Protein AF-A0A3A5VY53-F1 (afdb_monomer_lite)

Secondary structure (DSSP, 8-state):
-----------HHHHHHHHHHHHHHTTS----S-GGG-----STTPPPTT------------------

pLDDT: mean 71.44, std 11.85, range [42.25, 92.0]

Radius of gyration: 24.04 Å; chains: 1; bounding box: 62×37×60 Å

Sequence (68 aa):
MSQTYHEEVSPVVYRTQAGLQVFINLNVLRLVKDSASVNWNTKPGQIPPNQHLEEVSFEVDIDERKGD

Structure (mmCIF, N/CA/C/O backbone):
data_AF-A0A3A5VY53-F1
#
_entry.id   AF-A0A3A5VY53-F1
#
loop_
_atom_site.group_PDB
_atom_site.id
_atom_site.type_symbol
_atom_site.label_atom_id
_atom_site.label_alt_id
_atom_site.label_comp_id
_atom_site.label_asym_id
_atom_site.label_entity_id
_atom_site.label_seq_id
_atom_site.pdbx_PDB_ins_code
_atom_site.Cartn_x
_atom_site.Cartn_y
_atom_site.Cartn_z
_atom_site.occupancy
_atom_site.B_iso_or_equiv
_atom_site.auth_seq_id
_atom_site.auth_comp_id
_atom_site.auth_asym_id
_atom_site.auth_atom_id
_atom_site.pdbx_PDB_model_num
ATOM 1 N N . MET A 1 1 ? -11.769 23.364 39.242 1.00 43.59 1 MET A N 1
ATOM 2 C CA . MET A 1 1 ? -12.365 22.289 38.422 1.00 43.59 1 MET A CA 1
ATOM 3 C C . MET A 1 1 ? -11.690 22.319 37.060 1.00 43.59 1 MET A C 1
ATOM 5 O O . MET A 1 1 ? -12.007 23.181 36.254 1.00 43.59 1 MET A O 1
ATOM 9 N N . SER A 1 2 ? -10.679 21.469 36.864 1.00 42.25 2 SER A N 1
ATOM 10 C CA . SER A 1 2 ? -9.945 21.356 35.598 1.00 42.25 2 SER A CA 1
ATOM 11 C C . SER A 1 2 ? -10.804 20.562 34.622 1.00 42.25 2 SER A C 1
ATOM 13 O O . SER A 1 2 ? -10.913 19.346 34.758 1.00 42.25 2 SER A O 1
ATOM 15 N N . GLN A 1 3 ? -11.459 21.243 33.682 1.00 54.91 3 GLN A N 1
ATOM 16 C CA . GLN A 1 3 ? -12.045 20.575 32.524 1.00 54.91 3 GLN A CA 1
ATOM 17 C C . GLN A 1 3 ? -10.898 20.151 31.607 1.00 54.91 3 GLN A C 1
ATOM 19 O O . GLN A 1 3 ? -10.483 20.885 30.714 1.00 54.91 3 GLN A O 1
ATOM 24 N N . THR A 1 4 ? -10.335 18.980 31.887 1.00 56.75 4 THR A N 1
ATOM 25 C CA . THR A 1 4 ? -9.423 18.301 30.973 1.00 56.75 4 THR A CA 1
ATOM 26 C C . THR A 1 4 ? -10.245 17.897 29.755 1.00 56.75 4 THR A C 1
ATOM 28 O O . THR A 1 4 ? -10.981 16.915 29.818 1.00 56.75 4 THR A O 1
ATOM 31 N N . TYR A 1 5 ? -10.166 18.682 28.678 1.00 51.16 5 TYR A N 1
ATOM 32 C CA . TYR A 1 5 ? -10.732 18.342 27.374 1.00 51.16 5 TYR A CA 1
ATOM 33 C C . TYR A 1 5 ? -10.370 16.891 27.040 1.00 51.16 5 TYR A C 1
ATOM 35 O O . TYR A 1 5 ? -9.202 16.559 26.853 1.00 51.16 5 TYR A O 1
ATOM 43 N N . HIS A 1 6 ? -11.366 16.011 27.032 1.00 55.94 6 HIS A N 1
ATOM 44 C CA . HIS A 1 6 ? -11.237 14.702 26.417 1.00 55.94 6 HIS A CA 1
ATOM 45 C C . HIS A 1 6 ? -11.592 14.931 24.956 1.00 55.94 6 HIS A C 1
ATOM 47 O O . HIS A 1 6 ? -12.769 14.969 24.610 1.00 55.94 6 HIS A O 1
ATOM 53 N N . GLU A 1 7 ? -10.592 15.184 24.108 1.00 60.53 7 GLU A N 1
ATOM 54 C CA . GLU A 1 7 ? -10.821 15.040 22.673 1.00 60.53 7 GLU A CA 1
ATOM 55 C C . GLU A 1 7 ? -11.335 13.616 22.456 1.00 60.53 7 GLU A C 1
ATOM 57 O O . GLU A 1 7 ? -10.649 12.646 22.784 1.00 60.53 7 GLU A O 1
ATOM 62 N N . GLU A 1 8 ? -12.568 13.481 21.966 1.00 65.31 8 GLU A N 1
ATOM 63 C CA . GLU A 1 8 ? -13.099 12.191 21.544 1.00 65.31 8 GLU A CA 1
ATOM 64 C C . GLU A 1 8 ? -12.300 11.739 20.332 1.00 65.31 8 GLU A C 1
ATOM 66 O O . GLU A 1 8 ? -12.568 12.073 19.176 1.00 65.31 8 GLU A O 1
ATOM 71 N N . VAL A 1 9 ? -11.230 11.014 20.616 1.00 63.91 9 VAL A N 1
ATOM 72 C CA . VAL A 1 9 ? -10.337 10.563 19.578 1.00 63.91 9 VAL A CA 1
ATOM 73 C C . VAL A 1 9 ? -11.077 9.494 18.775 1.00 63.91 9 VAL A C 1
ATOM 75 O O . VAL A 1 9 ? -11.382 8.429 19.309 1.00 63.91 9 VAL A O 1
ATOM 78 N N . SER A 1 10 ? -11.365 9.770 17.496 1.00 69.00 10 SER A N 1
ATOM 79 C CA . SER A 1 10 ? -12.149 8.874 16.626 1.00 69.00 10 SER A CA 1
ATOM 80 C C . SER A 1 10 ? -11.706 7.409 16.773 1.00 69.00 10 SER A C 1
ATOM 82 O O . SER A 1 10 ? -10.498 7.154 16.774 1.00 69.00 10 SER A O 1
ATOM 84 N N . PRO A 1 11 ? -12.620 6.431 16.899 1.00 79.00 11 PRO A N 1
ATOM 85 C CA . PRO A 1 11 ? -12.251 5.027 17.073 1.00 79.00 11 PRO A CA 1
ATOM 86 C C . PRO A 1 11 ? -11.170 4.559 16.090 1.00 79.00 11 PRO A C 1
ATOM 88 O O . PRO A 1 11 ? -11.153 4.977 14.930 1.00 79.00 11 PRO A O 1
ATOM 91 N N . VAL A 1 12 ? -10.257 3.699 16.560 1.00 82.75 12 VAL A N 1
ATOM 92 C CA . VAL A 1 12 ? -9.063 3.255 15.807 1.00 82.75 12 VAL A CA 1
ATOM 93 C C . VAL A 1 12 ? -9.431 2.781 14.403 1.00 82.75 12 VAL A C 1
ATOM 95 O O . VAL A 1 12 ? -8.787 3.177 13.441 1.00 82.75 12 VAL A O 1
ATOM 98 N N . VAL A 1 13 ? -10.533 2.038 14.279 1.00 82.88 13 VAL A N 1
ATOM 99 C CA . VAL A 1 13 ? -11.069 1.547 13.002 1.00 82.88 13 VAL A CA 1
ATOM 100 C C . VAL A 1 13 ? -11.262 2.674 11.982 1.00 82.88 13 VAL A C 1
ATOM 102 O O . VAL A 1 13 ? -10.802 2.557 10.848 1.00 82.88 13 VAL A O 1
ATOM 105 N N . TYR A 1 14 ? -11.876 3.791 12.382 1.00 81.44 14 TYR A N 1
ATOM 106 C CA . TYR A 1 14 ? -12.143 4.912 11.477 1.00 81.44 14 TYR A CA 1
ATOM 107 C C . TYR A 1 14 ? -10.861 5.616 11.045 1.00 81.44 14 TYR A C 1
ATOM 109 O O . TYR A 1 14 ? -10.715 5.984 9.880 1.00 81.44 14 TYR A O 1
ATOM 117 N N . ARG A 1 15 ? -9.895 5.757 11.958 1.00 85.00 15 ARG A N 1
ATOM 118 C CA . ARG A 1 15 ? -8.596 6.357 11.630 1.00 85.00 15 ARG A CA 1
ATOM 119 C C . ARG A 1 15 ? -7.751 5.466 10.735 1.00 85.00 15 ARG A C 1
ATOM 121 O O . ARG A 1 15 ? -7.133 5.966 9.801 1.00 85.00 15 ARG A O 1
ATOM 128 N N . THR A 1 16 ? -7.770 4.157 10.966 1.00 87.81 16 THR A N 1
ATOM 129 C CA . THR A 1 16 ? -7.099 3.189 10.097 1.00 87.81 16 THR A CA 1
ATOM 130 C C . THR A 1 16 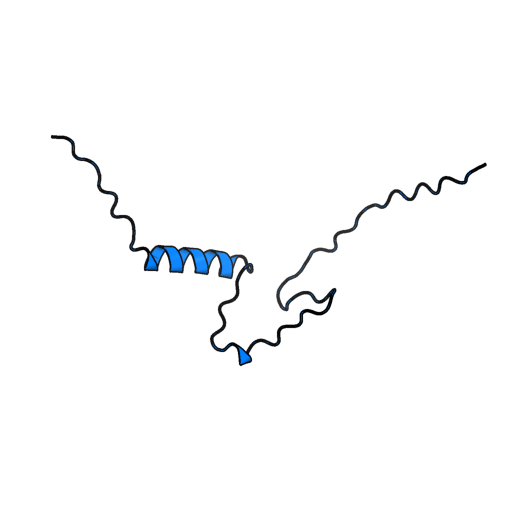? -7.714 3.189 8.702 1.00 87.81 16 THR A C 1
ATOM 132 O O . THR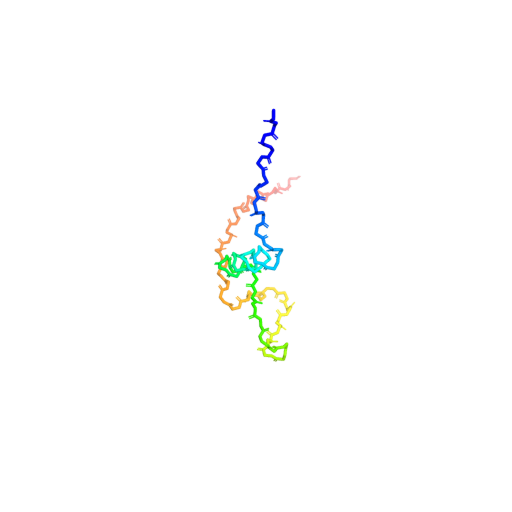 A 1 16 ? -6.977 3.251 7.722 1.00 87.81 16 THR A O 1
ATOM 135 N N . GLN A 1 17 ? -9.045 3.193 8.590 1.00 88.38 17 GLN A N 1
ATOM 136 C CA . GLN A 1 17 ? -9.723 3.264 7.295 1.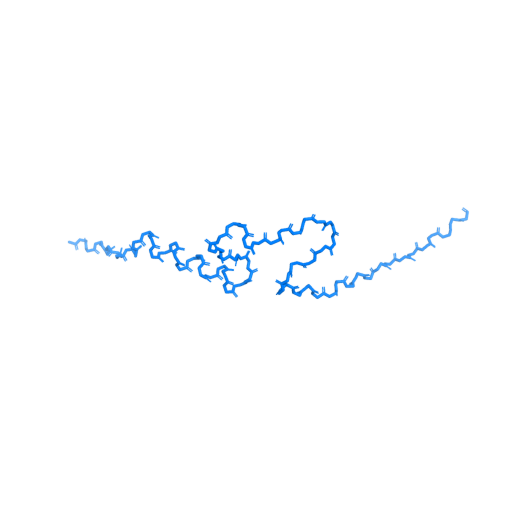00 88.38 17 GLN A CA 1
ATOM 137 C C . GLN A 1 17 ? -9.378 4.556 6.543 1.00 88.38 17 GLN A C 1
ATOM 139 O O . GLN A 1 17 ? -9.041 4.500 5.361 1.00 88.38 17 GLN A O 1
ATOM 144 N N . ALA A 1 18 ? -9.400 5.703 7.228 1.00 89.06 18 ALA A N 1
ATOM 145 C CA . ALA A 1 18 ? -9.005 6.979 6.639 1.00 89.06 18 ALA A CA 1
ATOM 146 C C . ALA A 1 18 ? -7.538 6.964 6.177 1.00 89.06 18 ALA A C 1
ATOM 148 O O . ALA A 1 18 ? -7.245 7.365 5.053 1.00 89.06 18 ALA A O 1
ATOM 149 N N . GLY A 1 19 ? -6.626 6.437 7.000 1.00 89.81 19 GLY A N 1
ATOM 150 C CA . GLY A 1 19 ? -5.210 6.311 6.652 1.00 89.81 19 GLY A CA 1
ATOM 151 C C . GLY A 1 19 ? -4.978 5.426 5.426 1.00 89.81 19 GLY A C 1
ATOM 152 O O . GLY A 1 19 ? -4.281 5.830 4.498 1.00 89.81 19 GLY A O 1
ATOM 153 N N . LEU A 1 20 ? -5.614 4.253 5.370 1.00 90.44 20 LEU A N 1
ATOM 154 C CA . LEU A 1 20 ? -5.536 3.365 4.205 1.00 90.44 20 LEU A CA 1
ATOM 155 C C . LEU A 1 20 ? -6.072 4.041 2.937 1.00 90.44 20 LEU A C 1
ATOM 157 O O . LEU A 1 20 ? -5.462 3.914 1.876 1.00 90.44 20 LEU A O 1
ATOM 161 N N . GLN A 1 21 ? -7.165 4.800 3.046 1.00 90.44 21 GLN A N 1
ATOM 162 C CA . GLN A 1 21 ? -7.732 5.519 1.908 1.00 90.44 21 GLN A CA 1
ATOM 163 C C . GLN A 1 21 ? -6.779 6.592 1.363 1.00 90.44 21 GLN A C 1
ATOM 165 O O . GLN A 1 21 ? -6.687 6.754 0.147 1.00 90.44 21 GLN A O 1
ATOM 170 N N . VAL A 1 22 ? -6.034 7.286 2.231 1.00 92.00 22 VAL A N 1
ATOM 171 C CA . VAL A 1 22 ? -5.006 8.254 1.808 1.00 92.00 22 VAL A CA 1
ATOM 172 C C . VAL A 1 22 ? -3.942 7.570 0.951 1.00 92.00 22 VAL A C 1
ATOM 174 O O . VAL A 1 22 ? -3.644 8.043 -0.142 1.00 92.00 22 VAL A O 1
ATOM 177 N N . PHE A 1 23 ? -3.414 6.427 1.387 1.00 89.00 23 PHE A N 1
ATOM 178 C CA . PHE A 1 23 ? -2.398 5.700 0.619 1.00 89.00 23 PHE A CA 1
ATOM 179 C C . PHE A 1 23 ? -2.921 5.144 -0.707 1.00 89.00 23 PHE A C 1
ATOM 181 O O . PHE A 1 23 ? -2.170 5.101 -1.682 1.00 89.00 23 PHE A O 1
ATOM 188 N N . ILE A 1 24 ? -4.194 4.746 -0.759 1.00 88.50 24 ILE A N 1
ATOM 189 C CA . ILE A 1 24 ? -4.845 4.341 -2.009 1.00 88.50 24 ILE A CA 1
ATOM 190 C C . ILE A 1 24 ? -4.933 5.527 -2.972 1.00 88.50 24 ILE A C 1
ATOM 192 O O . ILE A 1 24 ? -4.564 5.397 -4.135 1.00 88.50 24 ILE A O 1
ATOM 196 N N . ASN A 1 25 ? -5.353 6.695 -2.485 1.00 84.69 25 ASN A N 1
ATOM 197 C CA . ASN A 1 25 ? -5.469 7.902 -3.307 1.00 84.69 25 ASN A CA 1
ATOM 198 C C . ASN A 1 25 ? -4.107 8.407 -3.810 1.00 84.69 25 ASN A C 1
ATOM 200 O O . ASN A 1 25 ? -4.028 8.983 -4.890 1.00 84.69 25 ASN A O 1
ATOM 204 N N . LEU A 1 26 ? -3.038 8.176 -3.042 1.00 86.12 26 LEU A N 1
ATOM 205 C CA . LEU A 1 26 ? -1.659 8.479 -3.439 1.00 86.12 26 LEU A CA 1
ATOM 206 C C . LEU A 1 26 ? -1.043 7.411 -4.361 1.00 86.12 26 LEU A C 1
ATOM 208 O O . LEU A 1 26 ? 0.133 7.516 -4.696 1.00 86.12 26 LEU A O 1
ATOM 212 N N . ASN A 1 27 ? -1.798 6.379 -4.757 1.00 78.81 27 ASN A N 1
ATOM 213 C CA . ASN A 1 27 ? -1.316 5.232 -5.535 1.00 78.81 27 ASN A CA 1
ATOM 214 C C . ASN A 1 27 ? -0.140 4.473 -4.882 1.00 78.81 27 ASN A C 1
ATOM 216 O O . ASN A 1 27 ? 0.605 3.773 -5.562 1.00 78.81 27 ASN A O 1
ATOM 220 N N . VAL A 1 28 ? 0.014 4.580 -3.558 1.00 81.44 28 VAL A N 1
ATOM 221 C CA . VAL A 1 28 ? 1.042 3.867 -2.777 1.00 81.44 28 VAL A CA 1
ATOM 222 C C . VAL A 1 28 ? 0.550 2.476 -2.370 1.00 81.44 28 VAL A C 1
ATOM 224 O O . VAL A 1 28 ? 1.340 1.540 -2.257 1.00 81.44 28 VAL A O 1
ATOM 227 N N . LEU A 1 29 ? -0.761 2.321 -2.160 1.00 84.06 29 LEU A N 1
ATOM 228 C CA . LEU A 1 29 ? -1.398 1.047 -1.826 1.00 84.06 29 LEU A CA 1
ATOM 229 C C . LEU A 1 29 ? -2.559 0.749 -2.773 1.00 84.06 29 LEU A C 1
ATOM 231 O O . LEU A 1 29 ? -3.261 1.644 -3.233 1.00 84.06 29 LEU A O 1
ATOM 235 N N . ARG A 1 30 ? -2.817 -0.537 -3.011 1.00 82.31 30 ARG A N 1
ATOM 236 C CA . ARG A 1 30 ? -3.998 -1.001 -3.742 1.00 82.31 30 ARG A CA 1
ATOM 237 C C . ARG A 1 30 ? -4.766 -1.985 -2.878 1.00 82.31 30 ARG A C 1
ATOM 239 O O . ARG A 1 30 ? -4.219 -3.005 -2.468 1.00 82.31 30 ARG A O 1
ATOM 246 N N . LEU A 1 31 ? -6.046 -1.705 -2.64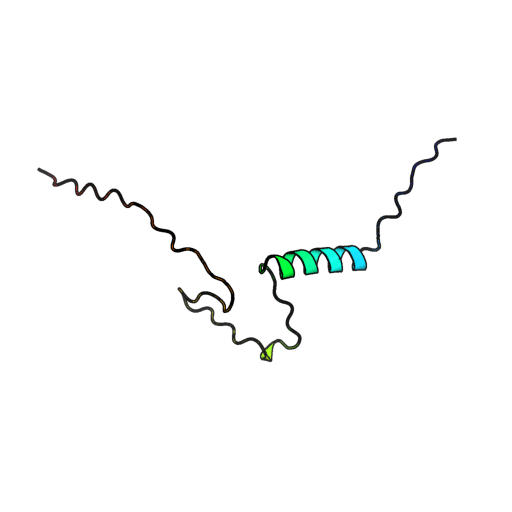4 1.00 83.56 31 LEU A N 1
ATOM 247 C CA . LEU A 1 31 ? -6.943 -2.681 -2.039 1.00 83.56 31 LEU A CA 1
ATOM 248 C C . LEU A 1 31 ? -7.382 -3.691 -3.099 1.00 83.56 31 LEU A C 1
ATOM 250 O O . LEU A 1 31 ? -7.861 -3.325 -4.174 1.00 83.56 31 LEU A O 1
ATOM 254 N N . VAL A 1 32 ? -7.227 -4.969 -2.783 1.00 82.88 32 VAL A N 1
ATOM 255 C CA . VAL A 1 32 ? -7.526 -6.078 -3.685 1.00 82.88 32 VAL A CA 1
ATOM 256 C C . VAL A 1 32 ? -8.539 -6.980 -2.991 1.00 82.88 32 VAL A C 1
ATOM 258 O O . VAL A 1 32 ? -8.337 -7.356 -1.841 1.00 82.88 32 VAL A O 1
ATOM 261 N N . LYS A 1 33 ? -9.641 -7.306 -3.676 1.00 80.88 33 LYS A N 1
ATOM 262 C CA . LYS A 1 33 ? -10.714 -8.144 -3.112 1.00 80.88 33 LYS A CA 1
ATOM 263 C C . LYS A 1 33 ? -10.356 -9.631 -3.054 1.00 80.88 33 LYS A C 1
ATOM 265 O O . LYS A 1 33 ? -10.843 -10.327 -2.175 1.00 80.88 33 LYS A O 1
ATOM 270 N N . ASP A 1 34 ? -9.529 -10.097 -3.985 1.00 82.44 34 ASP A N 1
ATOM 271 C CA . ASP A 1 34 ? -9.087 -11.487 -4.097 1.00 82.44 34 ASP A CA 1
ATOM 272 C C . ASP A 1 34 ? -7.592 -11.518 -4.440 1.00 82.44 34 ASP A C 1
ATOM 274 O O . ASP A 1 34 ? -7.169 -10.892 -5.414 1.00 82.44 34 ASP A O 1
ATOM 278 N N . SER A 1 35 ? -6.786 -12.243 -3.666 1.00 71.88 35 SER A N 1
ATOM 279 C CA . SER A 1 35 ? -5.345 -12.368 -3.903 1.00 71.88 35 SER A CA 1
ATOM 280 C C . SER A 1 35 ? -5.018 -12.988 -5.267 1.00 71.88 35 SER A C 1
ATOM 282 O O . SER A 1 35 ? -3.995 -12.632 -5.851 1.00 71.88 35 SER A O 1
ATOM 284 N N . ALA A 1 36 ? -5.898 -13.835 -5.814 1.00 74.88 36 ALA A N 1
ATOM 285 C CA . ALA A 1 36 ? -5.735 -14.442 -7.137 1.00 74.88 36 ALA A CA 1
ATOM 286 C C . ALA A 1 36 ? -6.009 -13.466 -8.296 1.00 74.88 36 ALA A C 1
ATOM 288 O O . ALA A 1 36 ? -5.598 -13.712 -9.429 1.00 74.88 36 ALA A O 1
ATOM 289 N N . SER A 1 37 ? -6.675 -12.338 -8.028 1.00 72.38 37 SER A N 1
ATOM 290 C CA . SER A 1 37 ? -7.011 -11.337 -9.052 1.00 72.38 37 SER A CA 1
ATOM 291 C C . SER A 1 37 ? -5.837 -10.439 -9.459 1.00 72.38 37 SER A C 1
ATOM 293 O O . SER A 1 37 ? -5.961 -9.646 -10.395 1.00 72.38 37 SER A O 1
ATOM 295 N N . VAL A 1 38 ? -4.694 -10.548 -8.772 1.00 71.31 38 VAL A N 1
ATOM 296 C CA . VAL A 1 38 ? -3.509 -9.727 -9.042 1.00 71.31 38 VAL A CA 1
ATOM 297 C C . VAL A 1 38 ? -2.423 -10.580 -9.664 1.00 71.31 38 VAL A C 1
ATOM 299 O O . VAL A 1 38 ? -1.827 -11.439 -9.019 1.00 71.31 38 VAL A O 1
ATOM 302 N N . ASN A 1 39 ? -2.120 -10.282 -10.923 1.00 71.56 39 ASN A N 1
ATOM 303 C CA . ASN A 1 39 ? -0.937 -10.805 -11.580 1.00 71.56 39 ASN A CA 1
ATOM 304 C C . ASN A 1 39 ? 0.281 -9.981 -11.132 1.00 71.56 39 ASN A C 1
ATOM 306 O O . ASN A 1 39 ? 0.605 -8.950 -11.726 1.00 71.56 39 ASN A O 1
ATOM 310 N N . TRP A 1 40 ? 0.897 -10.389 -10.022 1.00 69.12 40 TRP A N 1
ATOM 311 C CA . TRP A 1 40 ? 2.125 -9.780 -9.518 1.00 69.12 40 TRP A CA 1
ATOM 312 C C . TRP A 1 40 ? 3.277 -10.094 -10.474 1.00 69.12 40 TRP A C 1
ATOM 314 O O . TRP A 1 40 ? 3.734 -11.232 -10.552 1.00 69.12 40 TRP A O 1
ATOM 324 N N . ASN A 1 41 ? 3.771 -9.085 -11.189 1.00 67.75 41 ASN A N 1
ATOM 325 C CA . ASN A 1 41 ? 4.996 -9.216 -11.966 1.00 67.75 41 ASN A CA 1
ATOM 326 C C . ASN A 1 41 ? 6.153 -8.577 -11.196 1.00 67.75 41 ASN A C 1
ATOM 328 O O . ASN A 1 41 ? 6.222 -7.359 -11.075 1.00 67.75 41 ASN A O 1
ATOM 332 N N . THR A 1 42 ? 7.048 -9.406 -10.663 1.00 65.94 42 THR A N 1
ATOM 333 C CA . THR A 1 42 ? 8.225 -8.976 -9.891 1.00 65.94 42 THR A CA 1
ATOM 334 C C . THR A 1 42 ? 9.509 -8.964 -10.722 1.00 65.94 42 THR A C 1
ATOM 336 O O . THR A 1 42 ? 10.604 -8.851 -10.170 1.00 65.94 42 THR A O 1
ATOM 339 N N . LYS A 1 43 ? 9.411 -9.107 -12.052 1.00 74.06 43 LYS A N 1
ATOM 340 C CA . LYS A 1 43 ? 10.586 -9.055 -12.926 1.00 74.06 43 LYS A CA 1
ATOM 341 C C . LYS A 1 43 ? 11.233 -7.661 -12.871 1.00 74.06 43 LYS A C 1
ATOM 343 O O . LYS A 1 43 ? 10.510 -6.662 -12.861 1.00 74.06 43 LYS A O 1
ATOM 348 N N . PRO A 1 44 ? 12.574 -7.573 -12.892 1.00 69.31 44 PRO A N 1
ATOM 349 C CA . PRO A 1 44 ? 13.275 -6.294 -12.941 1.00 69.31 44 PRO A CA 1
ATOM 350 C C . PRO A 1 44 ? 12.798 -5.423 -14.113 1.00 69.31 44 PRO A C 1
ATOM 352 O O . PRO A 1 44 ? 12.600 -5.925 -15.219 1.00 69.31 44 PRO A O 1
ATOM 355 N N . GLY A 1 45 ? 12.613 -4.123 -13.868 1.00 71.00 45 GLY A N 1
ATOM 356 C CA . GLY A 1 45 ? 12.231 -3.142 -14.893 1.00 71.00 45 GLY A CA 1
ATOM 357 C C . GLY A 1 45 ? 10.743 -3.108 -15.265 1.00 71.00 45 GLY A C 1
ATOM 358 O O . GLY A 1 45 ? 10.359 -2.335 -16.137 1.00 71.00 45 GLY A O 1
ATOM 359 N N . GLN A 1 46 ? 9.886 -3.913 -14.629 1.00 69.81 46 GLN A N 1
ATOM 360 C CA . GLN A 1 46 ? 8.437 -3.825 -14.828 1.00 69.81 46 GLN A CA 1
ATOM 361 C C . GLN A 1 46 ? 7.832 -2.765 -13.905 1.00 69.81 46 GLN A C 1
ATOM 363 O O . GLN A 1 46 ? 7.851 -2.902 -12.683 1.00 69.81 46 GLN A O 1
ATOM 368 N N . ILE A 1 47 ? 7.269 -1.719 -14.507 1.00 69.69 47 ILE A N 1
ATOM 369 C CA . ILE A 1 47 ? 6.502 -0.696 -13.797 1.00 69.69 47 ILE A CA 1
ATOM 370 C C . ILE A 1 47 ? 5.064 -1.214 -13.615 1.00 69.69 47 ILE A C 1
ATOM 372 O O . ILE A 1 47 ? 4.462 -1.674 -14.592 1.00 69.69 47 ILE A O 1
ATOM 376 N N . PRO A 1 48 ? 4.493 -1.174 -12.397 1.00 68.88 48 PRO A N 1
ATOM 377 C CA . PRO A 1 48 ? 3.115 -1.586 -12.169 1.00 68.88 48 PRO A CA 1
ATOM 378 C C . PRO A 1 48 ? 2.117 -0.816 -13.047 1.00 68.88 48 PRO A C 1
ATOM 380 O O . PRO A 1 48 ? 2.286 0.385 -13.274 1.00 68.88 48 PRO A O 1
ATOM 383 N N . PRO A 1 49 ? 1.031 -1.465 -13.504 1.00 63.97 49 PRO A N 1
ATOM 384 C CA . PRO A 1 49 ? -0.009 -0.778 -14.257 1.00 63.97 49 PRO A CA 1
ATOM 385 C C . PRO A 1 49 ? -0.596 0.363 -13.414 1.00 63.97 49 PRO A C 1
ATOM 387 O O . PRO A 1 49 ? -1.003 0.143 -12.271 1.00 63.97 49 PRO A O 1
ATOM 390 N N . ASN A 1 50 ? -0.663 1.558 -14.011 1.00 61.84 50 ASN A N 1
ATOM 391 C CA . ASN A 1 50 ? -1.066 2.850 -13.423 1.00 61.84 50 ASN A CA 1
ATOM 392 C C . ASN A 1 50 ? 0.010 3.624 -12.648 1.00 61.84 50 ASN A C 1
ATOM 394 O O . ASN A 1 50 ? -0.280 4.716 -12.161 1.00 61.84 50 ASN A O 1
ATOM 398 N N . GLN A 1 51 ? 1.244 3.129 -12.574 1.00 63.34 51 GLN A N 1
ATOM 399 C CA . GLN A 1 51 ? 2.372 3.934 -12.123 1.00 63.34 51 GLN A CA 1
ATOM 400 C C . GLN A 1 51 ? 3.093 4.486 -13.356 1.00 63.34 51 GLN A C 1
ATOM 402 O O . GLN A 1 51 ? 3.518 3.729 -14.222 1.00 63.34 51 GLN A O 1
ATOM 407 N N . HIS A 1 52 ? 3.203 5.807 -13.451 1.00 66.31 52 HIS A N 1
ATOM 408 C CA . HIS A 1 52 ? 4.045 6.462 -14.446 1.00 66.31 52 HIS A CA 1
ATOM 409 C C . HIS A 1 52 ? 5.233 7.027 -13.682 1.00 66.31 52 HIS A C 1
ATOM 411 O O . HIS A 1 52 ? 5.064 7.911 -12.844 1.00 66.31 52 HIS A O 1
ATOM 417 N N . LEU A 1 53 ? 6.411 6.451 -13.895 1.00 66.62 53 LEU A N 1
ATOM 418 C CA . LEU A 1 53 ? 7.648 7.084 -13.465 1.00 66.62 53 LEU A CA 1
ATOM 419 C C . LEU A 1 53 ? 8.044 8.041 -14.582 1.00 66.62 53 LEU A C 1
ATOM 421 O O . LEU A 1 53 ? 8.110 7.631 -15.740 1.00 66.62 53 LEU A O 1
ATOM 425 N N . GLU A 1 54 ? 8.252 9.308 -14.241 1.00 68.94 54 GLU A N 1
ATOM 426 C CA . GLU A 1 54 ? 8.886 10.239 -15.166 1.00 68.94 54 GLU A CA 1
ATOM 427 C C . GLU A 1 54 ? 10.275 9.704 -15.524 1.00 68.94 54 GLU A C 1
ATOM 429 O O . GLU A 1 54 ? 10.946 9.068 -14.703 1.00 68.94 54 GLU A O 1
ATOM 434 N N . GLU A 1 55 ? 10.679 9.905 -16.774 1.00 67.06 55 GLU A N 1
ATOM 435 C CA . GLU A 1 55 ? 11.985 9.474 -17.247 1.00 67.06 55 GLU A CA 1
ATOM 436 C C . GLU A 1 55 ? 13.057 10.259 -16.484 1.00 67.06 55 GLU A C 1
ATOM 438 O O . GLU A 1 55 ? 13.233 11.461 -16.673 1.00 67.06 55 GLU A O 1
ATOM 443 N N . VAL A 1 56 ? 13.746 9.588 -15.559 1.00 61.03 56 VAL A N 1
ATOM 444 C CA . VAL A 1 56 ? 14.852 10.192 -14.817 1.00 61.03 56 VAL A CA 1
ATOM 445 C C . VAL A 1 56 ? 16.069 10.194 -15.736 1.00 61.03 56 VAL A C 1
ATOM 447 O O . VAL A 1 56 ? 16.819 9.219 -15.790 1.00 61.03 56 VAL A O 1
ATOM 450 N N . SER A 1 57 ? 16.261 11.283 -16.480 1.00 64.25 57 SER A N 1
ATOM 451 C CA . SER A 1 57 ? 17.514 11.536 -17.187 1.00 64.25 57 SER A CA 1
ATOM 452 C C . SER A 1 57 ? 18.560 12.001 -16.181 1.00 64.25 57 SER A C 1
ATOM 454 O O . SER A 1 57 ? 18.402 13.043 -15.543 1.00 64.25 57 SER A O 1
ATOM 456 N N . PHE A 1 58 ? 19.635 11.241 -16.036 1.00 68.25 58 PHE A N 1
ATOM 457 C CA . PHE A 1 58 ? 20.821 11.688 -15.325 1.00 68.25 58 PHE A CA 1
ATOM 458 C C . PHE A 1 58 ? 21.839 12.164 -16.364 1.00 68.25 58 PHE A C 1
ATOM 460 O O . PHE A 1 58 ? 22.172 11.429 -17.294 1.00 68.25 58 PHE A O 1
ATOM 467 N N . GLU A 1 59 ? 22.316 13.401 -16.227 1.00 62.56 59 GLU A N 1
ATOM 468 C CA . GLU A 1 59 ? 23.490 13.860 -16.966 1.00 62.56 59 GLU A CA 1
ATOM 469 C C . GLU A 1 59 ? 24.693 13.091 -16.410 1.00 62.56 59 GLU A C 1
ATOM 471 O O . GLU A 1 59 ? 25.187 13.377 -15.320 1.00 62.56 59 GLU A O 1
ATOM 476 N N . VAL A 1 60 ? 25.113 12.033 -17.110 1.00 64.56 60 VAL A N 1
ATOM 477 C CA . VAL A 1 60 ? 26.414 11.426 -16.833 1.00 64.56 60 VAL A CA 1
ATOM 478 C C . VAL A 1 60 ? 27.451 12.351 -17.439 1.00 64.56 60 VAL A C 1
ATOM 480 O O . VAL A 1 60 ? 27.561 12.434 -18.662 1.00 64.56 60 VAL A O 1
ATOM 483 N N . ASP A 1 61 ? 28.220 13.016 -16.589 1.00 60.44 61 ASP A N 1
ATOM 484 C CA . ASP A 1 61 ? 29.439 13.692 -17.011 1.00 60.44 61 ASP A CA 1
ATOM 485 C C . ASP A 1 61 ? 30.485 12.606 -17.308 1.00 60.44 61 ASP A C 1
ATOM 487 O O . ASP A 1 61 ? 31.227 12.150 -16.433 1.00 60.44 61 ASP A O 1
ATOM 491 N N . ILE A 1 62 ? 30.444 12.059 -18.528 1.00 62.69 62 ILE A N 1
ATOM 492 C CA . ILE A 1 62 ? 31.452 11.113 -19.010 1.00 62.69 62 ILE A CA 1
ATOM 493 C C . ILE A 1 62 ? 32.661 11.938 -19.450 1.00 62.69 62 ILE A C 1
ATOM 495 O O . ILE A 1 62 ? 32.953 12.062 -20.639 1.00 62.69 62 ILE A O 1
ATOM 499 N N . ASP A 1 63 ? 33.388 12.487 -18.481 1.00 60.91 63 ASP A N 1
ATOM 500 C CA . ASP A 1 63 ? 34.772 12.876 -18.709 1.00 60.91 63 ASP A CA 1
ATOM 501 C C . ASP A 1 63 ? 35.578 11.581 -18.887 1.00 60.91 63 ASP A C 1
ATOM 503 O O . ASP A 1 63 ? 36.127 11.006 -17.940 1.00 60.91 63 ASP A O 1
ATOM 507 N N . GLU A 1 64 ? 35.622 11.070 -20.123 1.00 64.25 64 GLU A N 1
ATOM 508 C CA . GLU A 1 64 ? 36.617 10.081 -20.530 1.00 64.25 64 GLU A CA 1
ATOM 509 C C . GLU A 1 64 ? 38.001 10.698 -20.311 1.00 64.25 64 GLU A C 1
ATOM 511 O O . GLU A 1 64 ? 38.559 11.391 -21.166 1.00 64.25 64 GLU A O 1
ATOM 516 N N . ARG A 1 65 ? 38.584 10.435 -19.141 1.00 61.12 6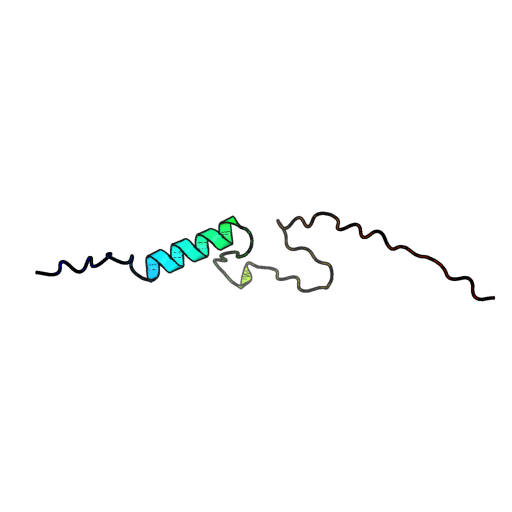5 ARG A N 1
ATOM 517 C CA . ARG A 1 65 ? 39.981 10.743 -18.866 1.00 61.12 65 ARG A CA 1
ATOM 518 C C . ARG A 1 65 ? 40.827 9.856 -19.775 1.00 61.12 65 ARG A C 1
ATOM 520 O O . ARG A 1 65 ? 41.153 8.726 -19.418 1.00 61.12 65 ARG A O 1
ATOM 527 N N . LYS A 1 66 ? 41.169 10.356 -20.965 1.00 58.00 66 LYS A N 1
ATOM 528 C CA . LYS A 1 66 ? 42.226 9.769 -21.790 1.00 58.00 66 LYS A CA 1
ATOM 529 C C . LYS A 1 66 ? 43.516 9.877 -20.985 1.00 58.00 66 LYS A C 1
ATOM 531 O O . LYS A 1 66 ? 44.068 10.962 -20.841 1.00 58.00 66 LYS A O 1
ATOM 536 N N . GLY A 1 67 ? 43.900 8.767 -20.359 1.00 63.91 67 GLY A N 1
ATOM 537 C CA . GLY A 1 67 ? 45.200 8.633 -19.723 1.00 63.91 67 GLY A CA 1
ATOM 538 C C . GLY A 1 67 ? 46.285 8.811 -20.779 1.00 63.91 67 GLY A C 1
ATOM 539 O O . GLY A 1 67 ? 46.201 8.188 -21.838 1.00 63.91 67 GLY A O 1
ATOM 540 N N . ASP A 1 68 ? 47.228 9.699 -20.485 1.00 53.44 68 ASP A N 1
ATOM 541 C CA . ASP A 1 68 ? 48.549 9.775 -21.116 1.00 53.44 68 ASP A CA 1
ATOM 542 C C . ASP A 1 68 ? 49.484 8.782 -20.407 1.00 53.44 68 ASP A C 1
ATOM 544 O O . AS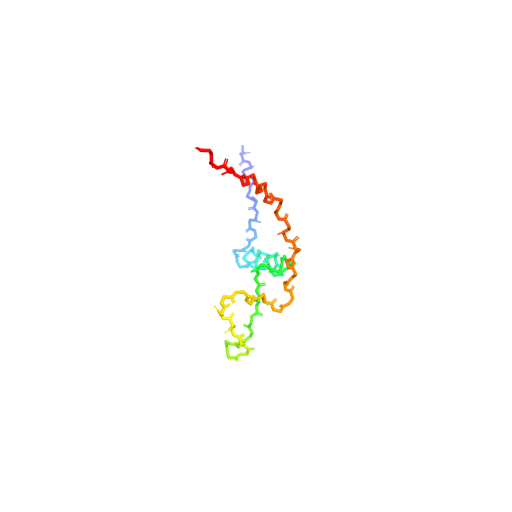P A 1 68 ? 49.405 8.712 -19.152 1.00 53.44 68 ASP A O 1
#

Foldseek 3Di:
DDPPDPPPDPPPVVVVVVVQVVCVVVVNDDDDPDPVVDPDDPDPPDDPPPDDDDPDDDPDPPPVPPDD